Protein AF-A0A2K3KXA9-F1 (afdb_monomer)

Sequence (97 aa):
AFVFGSVPLKTYLPDGDIDLTVLSHESVEEDMPQAVCNLIGSGENLEYEVKDIQHVRAQVQVVKCTVKNIAVDISFNQMGGLYALRFLEQVNLTFAN

Nearest PDB structures (foldseek):
  8oef-assembly1_A  TM=8.527E-01  e=1.838E-03  Homo sapiens
  8opt-assembly1_A  TM=7.345E-01  e=1.087E-03  Homo sapiens
  7obr-assembly1_t  TM=3.321E-01  e=2.702E-01  Canis lupus familiaris
  3jaj-assembly1_S1  TM=2.579E-01  e=3.081E-01  Oryctolagus cuniculus
  2yt4-assembly1_A  TM=2.925E-01  e=1.938E+00  Homo sapiens

Solvent-accessible surface area (backbone atoms only — not comparable to full-atom values): 5755 Å² total; per-residue (Å²): 122,48,78,31,58,44,60,82,69,72,67,52,56,101,85,46,63,44,41,33,32,43,79,71,60,77,95,50,52,86,56,42,58,60,53,49,51,52,56,54,68,65,56,70,93,53,96,63,72,65,38,78,75,42,80,46,87,56,100,67,52,32,36,34,30,29,48,91,88,35,44,34,42,36,34,61,64,56,57,67,47,51,50,51,48,54,49,52,52,51,52,51,59,63,74,74,108

Structure (mmCIF, N/CA/C/O backbone):
data_AF-A0A2K3KXA9-F1
#
_entry.id   AF-A0A2K3KXA9-F1
#
loop_
_atom_site.group_PDB
_atom_site.id
_atom_site.type_symbol
_atom_site.label_atom_id
_atom_site.label_alt_id
_atom_site.label_comp_id
_atom_site.label_asym_id
_atom_site.label_entity_id
_atom_site.label_seq_id
_atom_site.pdbx_PDB_ins_code
_atom_site.Cartn_x
_atom_site.Cartn_y
_atom_site.Cartn_z
_atom_site.occupancy
_atom_site.B_iso_or_equiv
_atom_site.auth_seq_id
_atom_site.auth_comp_id
_atom_site.auth_asym_id
_atom_site.auth_atom_id
_atom_site.pdbx_PDB_model_num
ATOM 1 N N . ALA A 1 1 ? 7.069 0.227 4.639 1.00 56.62 1 ALA A N 1
ATOM 2 C CA . ALA A 1 1 ? 6.049 0.551 3.624 1.00 56.62 1 ALA A CA 1
ATOM 3 C C . ALA A 1 1 ? 6.210 2.012 3.242 1.00 56.62 1 ALA A C 1
ATOM 5 O O . ALA A 1 1 ? 6.489 2.815 4.127 1.00 56.62 1 ALA A O 1
ATOM 6 N N . PHE A 1 2 ? 6.096 2.337 1.956 1.00 62.28 2 PHE A N 1
ATOM 7 C CA . PHE A 1 2 ? 6.114 3.718 1.473 1.00 62.28 2 PHE A CA 1
ATOM 8 C C . PHE A 1 2 ? 4.685 4.115 1.094 1.00 62.28 2 PHE A C 1
ATOM 10 O O . PHE A 1 2 ? 3.992 3.331 0.444 1.00 62.28 2 PHE A O 1
ATOM 17 N N . VAL A 1 3 ? 4.253 5.299 1.530 1.00 67.88 3 VAL A N 1
ATOM 18 C CA . VAL A 1 3 ? 2.951 5.872 1.157 1.00 67.88 3 VAL A CA 1
ATOM 19 C C . VAL A 1 3 ? 3.100 6.524 -0.214 1.00 67.88 3 VAL A C 1
ATOM 21 O O . VAL A 1 3 ? 4.061 7.262 -0.437 1.00 67.88 3 VAL A O 1
ATOM 24 N N . PHE A 1 4 ? 2.176 6.256 -1.130 1.00 69.62 4 PHE A N 1
ATOM 25 C CA . PHE A 1 4 ? 2.132 6.889 -2.450 1.00 69.62 4 PHE A CA 1
ATOM 26 C C . PHE A 1 4 ? 0.677 7.221 -2.820 1.00 69.62 4 PHE A C 1
ATOM 28 O O . PHE A 1 4 ? -0.196 7.113 -1.967 1.00 69.62 4 PHE A O 1
ATOM 35 N N . GLY A 1 5 ? 0.413 7.735 -4.022 1.00 62.94 5 GLY A N 1
ATOM 36 C CA . GLY A 1 5 ? -0.951 8.107 -4.422 1.00 62.94 5 GLY A CA 1
ATOM 37 C C . GLY A 1 5 ? -1.408 9.480 -3.910 1.00 62.94 5 GLY A C 1
ATOM 38 O O . GLY A 1 5 ? -0.607 10.407 -3.755 1.00 62.94 5 GLY A O 1
ATOM 39 N N . SER A 1 6 ? -2.718 9.638 -3.708 1.00 66.44 6 SER A N 1
ATOM 40 C CA . SER A 1 6 ? -3.364 10.942 -3.463 1.00 66.44 6 SER A CA 1
ATOM 41 C C . SER A 1 6 ? -2.982 11.582 -2.118 1.00 66.44 6 SER A C 1
ATOM 43 O O . SER A 1 6 ? -2.922 12.812 -1.997 1.00 66.44 6 SER A O 1
ATOM 45 N N . VAL A 1 7 ? -2.655 10.753 -1.122 1.00 67.44 7 VAL A N 1
ATOM 46 C CA . VAL A 1 7 ? -2.324 11.152 0.254 1.00 67.44 7 VAL A CA 1
ATOM 47 C C . VAL A 1 7 ? -1.074 12.045 0.319 1.00 67.44 7 VAL A C 1
ATOM 49 O O . VAL A 1 7 ? -1.194 13.191 0.763 1.00 67.44 7 VAL A O 1
ATOM 52 N N . PRO A 1 8 ? 0.114 11.617 -0.155 1.00 63.59 8 PRO A N 1
ATOM 53 C CA . PRO A 1 8 ? 1.307 12.465 -0.129 1.00 63.59 8 PRO A CA 1
ATOM 54 C C . PRO A 1 8 ? 1.208 13.696 -1.045 1.00 63.59 8 PRO A C 1
ATOM 56 O O . PRO A 1 8 ? 1.853 14.707 -0.778 1.00 63.59 8 PRO A O 1
ATOM 59 N N . LEU A 1 9 ? 0.341 13.664 -2.061 1.00 63.59 9 LEU A N 1
ATOM 60 C CA . LEU A 1 9 ? 0.063 14.813 -2.931 1.00 63.59 9 LEU A CA 1
ATOM 61 C C . LEU A 1 9 ? -0.952 15.806 -2.341 1.00 63.59 9 LEU A C 1
ATOM 63 O O . LEU A 1 9 ? -1.195 16.846 -2.948 1.00 63.59 9 LEU A O 1
ATOM 67 N N . LYS A 1 10 ? -1.565 15.498 -1.187 1.00 64.38 10 LYS A N 1
ATOM 68 C CA . LYS A 1 10 ? -2.684 16.261 -0.593 1.00 64.38 10 LYS A CA 1
ATOM 69 C C . LYS A 1 10 ? -3.861 16.471 -1.553 1.00 64.38 10 LYS A C 1
ATOM 71 O O . LYS A 1 10 ? -4.567 17.472 -1.471 1.00 64.38 10 LYS A O 1
ATOM 76 N N . THR A 1 11 ? -4.070 15.522 -2.459 1.00 61.22 11 THR A N 1
ATOM 77 C CA . THR A 1 11 ? -5.190 15.516 -3.416 1.00 61.22 11 THR A CA 1
ATOM 78 C C . THR A 1 11 ? -6.286 14.530 -3.008 1.00 61.22 11 THR A C 1
ATOM 80 O O . THR A 1 11 ? -7.168 14.216 -3.801 1.00 61.22 11 THR A O 1
ATOM 83 N N . TYR A 1 12 ? -6.233 14.033 -1.771 1.00 63.22 12 TYR A N 1
ATOM 84 C CA . TYR 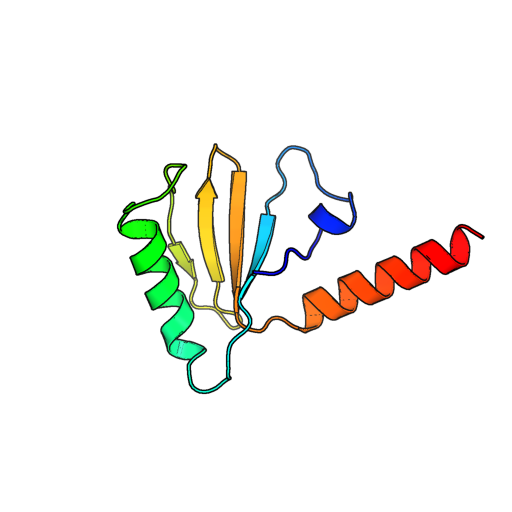A 1 12 ? -7.180 13.063 -1.239 1.00 63.22 12 TYR A CA 1
ATOM 85 C C . TYR A 1 12 ? -8.542 13.705 -0.940 1.00 63.22 12 TYR A C 1
ATOM 87 O O . TYR A 1 12 ? -8.634 14.837 -0.457 1.00 63.22 12 TYR A O 1
ATOM 95 N N . LEU A 1 13 ? -9.611 12.960 -1.215 1.00 64.50 13 LEU A N 1
ATOM 96 C CA . LEU A 1 13 ? -10.953 13.277 -0.732 1.00 64.50 13 LEU A CA 1
ATOM 97 C C . LEU A 1 13 ? -11.079 12.872 0.751 1.00 64.50 13 LEU A C 1
ATOM 99 O O . LEU A 1 13 ? -10.301 12.034 1.209 1.00 64.50 13 LEU A O 1
ATOM 103 N N . PRO A 1 14 ? -12.044 13.425 1.515 1.00 63.19 14 PRO A N 1
ATOM 104 C CA . PRO A 1 14 ? -12.249 13.065 2.925 1.00 63.19 14 PRO A CA 1
ATOM 105 C C . PRO A 1 14 ? -12.480 11.561 3.148 1.00 63.19 14 PRO A C 1
ATOM 107 O O . PRO A 1 14 ? -12.172 11.047 4.220 1.00 63.19 14 PRO A O 1
ATOM 110 N N . ASP A 1 15 ? -12.968 10.877 2.111 1.00 73.12 15 ASP A N 1
ATOM 111 C CA . ASP A 1 15 ? -13.307 9.452 2.079 1.00 73.12 15 ASP A CA 1
ATOM 112 C C . ASP A 1 15 ? -12.308 8.645 1.220 1.00 73.12 15 ASP A C 1
ATOM 114 O O . ASP A 1 15 ? -12.588 7.516 0.822 1.00 73.12 15 ASP A O 1
ATOM 118 N N . GLY A 1 16 ? -11.159 9.245 0.887 1.00 76.50 16 GLY A N 1
ATOM 119 C CA . GLY A 1 16 ? -10.121 8.617 0.077 1.00 76.50 16 GLY A CA 1
ATOM 120 C C . GLY A 1 16 ? -9.481 7.412 0.766 1.00 76.50 16 GLY A C 1
ATOM 121 O O . GLY A 1 16 ? -9.366 7.354 1.993 1.00 76.50 16 GLY A O 1
ATOM 122 N N . ASP A 1 17 ? -9.044 6.460 -0.045 1.00 87.00 17 ASP A N 1
ATOM 123 C CA . ASP A 1 17 ? -8.210 5.344 0.369 1.00 87.00 17 ASP A CA 1
ATOM 124 C C . ASP A 1 17 ? -6.747 5.765 0.590 1.00 87.00 17 ASP A C 1
ATOM 126 O O . ASP A 1 17 ? -6.274 6.813 0.137 1.00 87.00 17 ASP A O 1
ATOM 130 N N . ILE A 1 18 ? -6.024 4.944 1.350 1.00 89.12 18 ILE A N 1
ATOM 131 C CA . ILE A 1 18 ? -4.579 5.054 1.544 1.00 89.12 18 ILE A CA 1
ATOM 132 C C . ILE A 1 18 ? -3.893 3.995 0.685 1.00 89.12 18 ILE A C 1
ATOM 134 O O . ILE A 1 18 ? -4.025 2.803 0.958 1.00 89.12 18 ILE A O 1
ATOM 138 N N . ASP A 1 19 ? -3.077 4.433 -0.271 1.00 89.94 19 ASP A N 1
ATOM 139 C CA . ASP A 1 19 ? -2.220 3.547 -1.057 1.00 89.94 19 ASP A CA 1
ATOM 140 C C . ASP A 1 19 ? -0.867 3.304 -0.364 1.00 89.94 19 ASP A C 1
ATOM 142 O O . ASP A 1 19 ? -0.099 4.227 -0.053 1.00 89.94 19 ASP A O 1
ATOM 146 N N . LEU A 1 20 ? -0.533 2.031 -0.167 1.00 92.19 20 LEU A N 1
ATOM 147 C CA . LEU A 1 20 ? 0.751 1.563 0.345 1.00 92.19 20 LEU A CA 1
ATOM 148 C C . LEU A 1 20 ? 1.394 0.615 -0.655 1.00 92.19 20 LEU A C 1
ATOM 150 O O . LEU A 1 20 ? 0.739 -0.276 -1.182 1.00 92.19 20 LEU A O 1
ATOM 154 N N . THR A 1 21 ? 2.703 0.747 -0.879 1.00 93.44 21 THR A N 1
ATOM 155 C CA . THR A 1 21 ? 3.459 -0.288 -1.596 1.00 93.44 21 THR A CA 1
ATOM 156 C C . THR A 1 21 ? 4.489 -0.924 -0.680 1.00 93.44 21 THR A C 1
ATOM 158 O O . THR A 1 21 ? 5.247 -0.249 0.033 1.00 93.44 21 THR A O 1
ATOM 161 N N . VAL A 1 22 ? 4.525 -2.251 -0.707 1.00 93.56 22 VAL A N 1
ATOM 162 C CA . VAL A 1 22 ? 5.585 -3.043 -0.094 1.00 93.56 22 VAL A CA 1
ATOM 163 C C . VAL A 1 22 ? 6.688 -3.224 -1.126 1.00 93.56 22 VAL A C 1
ATOM 165 O O . VAL A 1 22 ? 6.423 -3.627 -2.256 1.00 93.56 22 VAL A O 1
ATOM 168 N N . LEU A 1 23 ? 7.916 -2.880 -0.741 1.00 92.81 23 LEU A N 1
ATOM 169 C CA . LEU A 1 23 ? 9.099 -3.110 -1.560 1.00 92.81 23 LEU A CA 1
ATOM 170 C C . LEU A 1 23 ? 9.787 -4.374 -1.069 1.00 92.81 23 LEU A C 1
ATOM 172 O O . LEU A 1 23 ? 10.054 -4.518 0.125 1.00 92.81 23 LEU A O 1
ATOM 176 N N . SER A 1 24 ? 10.052 -5.282 -1.994 1.00 91.56 24 SER A N 1
ATOM 177 C CA . SER A 1 24 ? 10.668 -6.573 -1.722 1.00 91.56 24 SER A CA 1
ATOM 178 C C . SER A 1 24 ? 11.483 -7.028 -2.928 1.00 91.56 24 SER A C 1
ATOM 180 O O . SER A 1 24 ? 11.368 -6.468 -4.016 1.00 91.56 24 SER A O 1
ATOM 182 N N . HIS A 1 25 ? 12.332 -8.034 -2.735 1.00 92.00 25 HIS A N 1
ATOM 183 C CA . HIS A 1 25 ? 13.032 -8.653 -3.855 1.00 92.00 25 HIS A CA 1
ATOM 184 C C . HIS A 1 25 ? 12.034 -9.434 -4.727 1.00 92.00 25 HIS A C 1
ATOM 186 O O . HIS A 1 25 ? 11.151 -10.096 -4.186 1.00 92.00 25 HIS A O 1
ATOM 192 N N . GLU A 1 26 ? 12.194 -9.409 -6.053 1.00 85.56 26 GLU A N 1
ATOM 193 C CA . GLU A 1 26 ? 11.264 -10.058 -7.002 1.00 85.56 26 GLU A CA 1
ATOM 194 C C . GLU A 1 26 ? 11.034 -11.543 -6.682 1.00 85.56 26 GLU A C 1
ATOM 196 O O . GLU A 1 26 ? 9.934 -12.060 -6.829 1.00 85.56 26 GLU A O 1
ATOM 201 N N . SER A 1 27 ? 12.055 -12.223 -6.151 1.00 88.12 27 SER A N 1
ATOM 202 C CA . SER A 1 27 ? 11.985 -13.646 -5.794 1.00 88.12 27 SER A CA 1
ATOM 203 C C . SER A 1 27 ? 10.988 -13.995 -4.684 1.00 88.12 27 SER A C 1
ATOM 205 O O . SER A 1 27 ? 10.758 -15.177 -4.463 1.00 88.12 27 SER A O 1
ATOM 207 N N . VAL A 1 28 ? 10.479 -13.015 -3.930 1.00 89.69 28 VAL A N 1
ATOM 208 C CA . VAL A 1 28 ? 9.499 -13.242 -2.852 1.00 89.69 28 VAL A CA 1
ATOM 209 C C . VAL A 1 28 ? 8.170 -12.526 -3.094 1.00 89.69 28 VAL A C 1
ATOM 211 O O . VAL A 1 28 ? 7.248 -12.696 -2.305 1.00 89.69 28 VAL A O 1
ATOM 214 N N . GLU A 1 29 ? 8.053 -11.735 -4.164 1.00 87.19 29 GLU A N 1
ATOM 215 C CA . GLU A 1 29 ? 6.893 -10.872 -4.417 1.00 87.19 29 GLU A CA 1
ATOM 216 C C . GLU A 1 29 ? 5.576 -11.654 -4.502 1.00 87.19 29 GLU A C 1
ATOM 218 O O . GLU A 1 29 ? 4.573 -11.215 -3.948 1.00 87.19 29 GLU A O 1
ATOM 223 N N . GLU A 1 30 ? 5.588 -12.831 -5.131 1.00 88.31 30 GLU A N 1
ATOM 224 C CA . GLU A 1 30 ? 4.386 -13.644 -5.359 1.00 88.31 30 GLU A CA 1
ATOM 225 C C . GLU A 1 30 ? 3.739 -14.145 -4.052 1.00 88.31 30 GLU A C 1
ATOM 227 O O . GLU A 1 30 ? 2.513 -14.210 -3.944 1.00 88.31 30 GLU A O 1
ATOM 232 N N . ASP A 1 31 ? 4.550 -14.430 -3.029 1.00 91.50 31 ASP A N 1
ATOM 233 C CA . ASP A 1 31 ? 4.082 -14.923 -1.727 1.00 91.50 31 ASP A CA 1
ATOM 234 C C . ASP A 1 31 ? 3.724 -13.787 -0.751 1.00 91.50 31 ASP A C 1
ATOM 236 O O . ASP A 1 31 ? 2.996 -13.992 0.231 1.00 91.50 31 ASP A O 1
ATOM 240 N N . MET A 1 32 ? 4.210 -12.568 -1.010 1.00 93.00 32 MET A N 1
ATOM 241 C CA . MET A 1 32 ? 4.041 -11.419 -0.119 1.00 93.00 32 MET A CA 1
ATOM 242 C C . MET A 1 32 ? 2.582 -11.032 0.157 1.00 93.00 32 MET A C 1
ATOM 244 O O . MET A 1 32 ? 2.277 -10.780 1.326 1.00 93.00 32 MET A O 1
ATOM 248 N N . PRO A 1 33 ? 1.652 -11.006 -0.817 1.00 94.94 33 PRO A N 1
ATOM 249 C CA . PRO A 1 33 ? 0.255 -10.699 -0.527 1.00 94.94 33 PRO A CA 1
ATOM 250 C C . PRO A 1 33 ? -0.352 -11.645 0.503 1.00 94.94 33 PRO A C 1
ATOM 252 O O . PRO A 1 33 ? -1.024 -11.204 1.434 1.00 94.94 33 PRO A O 1
ATOM 255 N N . GLN A 1 34 ? -0.075 -12.945 0.380 1.00 94.50 34 GLN A N 1
ATOM 256 C CA . GLN A 1 34 ? -0.595 -13.926 1.323 1.00 94.50 34 GLN A CA 1
ATOM 257 C C . GLN A 1 34 ? 0.050 -13.768 2.702 1.00 94.50 34 GLN A C 1
ATOM 259 O O . GLN A 1 34 ? -0.650 -13.841 3.713 1.00 94.50 34 GLN A O 1
ATOM 264 N N . ALA A 1 35 ? 1.358 -13.501 2.756 1.00 93.75 35 ALA A N 1
ATOM 265 C CA . ALA A 1 35 ? 2.056 -13.215 4.005 1.00 93.75 35 ALA A CA 1
ATOM 266 C C . ALA A 1 35 ? 1.482 -11.973 4.711 1.00 93.75 35 ALA A C 1
ATOM 268 O O . ALA A 1 35 ? 1.238 -12.013 5.917 1.00 93.75 35 ALA A O 1
ATOM 269 N N . VAL A 1 36 ? 1.194 -10.903 3.961 1.00 94.25 36 VAL A N 1
ATOM 270 C CA . VAL A 1 36 ? 0.559 -9.686 4.487 1.00 94.25 36 VAL A CA 1
ATOM 271 C C . VAL A 1 36 ? -0.846 -9.984 5.001 1.00 94.25 36 VAL A C 1
ATOM 273 O O . VAL A 1 36 ? -1.142 -9.609 6.131 1.00 94.25 36 VAL A O 1
ATOM 276 N N . CYS A 1 37 ? -1.686 -10.698 4.241 1.00 95.38 37 CYS A N 1
ATOM 277 C CA . CYS A 1 37 ? -3.019 -11.102 4.701 1.00 95.38 37 CYS A CA 1
ATOM 278 C C . CYS A 1 37 ? -2.968 -11.893 6.013 1.00 95.38 37 CYS A C 1
ATOM 280 O O . CYS A 1 37 ? -3.761 -11.629 6.912 1.00 95.38 37 CYS A O 1
ATOM 282 N N . ASN A 1 38 ? -2.031 -12.836 6.137 1.00 94.31 38 ASN A N 1
ATOM 283 C CA . ASN A 1 38 ? -1.876 -13.639 7.348 1.00 94.31 38 ASN A CA 1
ATOM 284 C C . ASN A 1 38 ? -1.416 -12.783 8.537 1.00 94.31 38 ASN A C 1
ATOM 286 O O . ASN A 1 38 ? -1.938 -12.941 9.637 1.00 94.31 38 ASN A O 1
ATOM 290 N N . LEU A 1 39 ? -0.471 -11.864 8.311 1.00 92.44 39 LEU A N 1
ATOM 291 C CA . LEU A 1 39 ? 0.051 -10.962 9.337 1.00 92.44 39 LEU A CA 1
ATOM 292 C C . LEU A 1 39 ? -1.028 -10.017 9.872 1.00 92.44 39 LEU A C 1
ATOM 294 O O . LEU A 1 39 ? -1.179 -9.878 11.079 1.00 92.44 39 LEU A O 1
ATOM 298 N N . ILE A 1 40 ? -1.778 -9.359 8.986 1.00 93.00 40 ILE A N 1
ATOM 299 C CA . ILE A 1 40 ? -2.813 -8.407 9.414 1.00 93.00 40 ILE A CA 1
ATOM 300 C C . ILE A 1 40 ? -4.074 -9.124 9.912 1.00 93.00 40 ILE A C 1
ATOM 302 O O . ILE A 1 40 ? -4.776 -8.599 10.770 1.00 93.00 40 ILE A O 1
ATOM 306 N N . GLY A 1 41 ? -4.347 -10.329 9.403 1.00 92.25 41 GLY A N 1
ATOM 307 C CA . GLY A 1 41 ? -5.482 -11.156 9.806 1.00 92.25 41 GLY A CA 1
ATOM 308 C C . GLY A 1 41 ? -5.289 -11.887 11.134 1.00 92.25 41 GLY A C 1
ATOM 309 O O . GLY A 1 41 ? -6.283 -12.220 11.772 1.00 92.25 41 GLY A O 1
ATOM 310 N N . SER A 1 42 ? -4.048 -12.117 11.582 1.00 92.25 42 SER A N 1
ATOM 311 C CA . SER A 1 42 ? -3.801 -12.698 12.910 1.00 92.25 42 SER A CA 1
ATOM 312 C C . SER A 1 42 ? -4.186 -11.740 14.039 1.00 92.25 42 SER A C 1
ATOM 314 O O . SER A 1 42 ? -4.503 -12.188 15.139 1.00 92.25 42 SER A O 1
ATOM 316 N N . GLY A 1 43 ? -4.156 -10.426 13.781 1.00 86.31 43 GLY A N 1
ATOM 317 C CA . GLY A 1 43 ? -4.439 -9.393 14.778 1.00 86.31 43 GLY A CA 1
ATOM 318 C C . GLY A 1 43 ? -3.401 -9.304 15.903 1.00 86.31 43 GLY A C 1
ATOM 319 O O . GLY A 1 43 ? -3.562 -8.501 16.823 1.00 86.31 43 GLY A O 1
ATOM 320 N N . GLU A 1 44 ? -2.338 -10.110 15.859 1.00 86.19 44 GLU A N 1
ATOM 321 C CA . GLU A 1 44 ? -1.330 -10.153 16.913 1.00 86.19 44 GLU A CA 1
ATOM 322 C C . GLU A 1 44 ? -0.471 -8.885 16.893 1.00 86.19 44 GLU A C 1
ATOM 324 O O . GLU A 1 44 ? 0.102 -8.516 15.870 1.00 86.19 44 GLU A O 1
ATOM 329 N N . ASN A 1 45 ? -0.339 -8.234 18.053 1.00 83.75 45 ASN A N 1
ATOM 330 C CA . ASN A 1 45 ? 0.477 -7.027 18.247 1.00 83.75 45 ASN A CA 1
ATOM 331 C C . ASN A 1 45 ? 0.086 -5.820 17.368 1.00 83.75 45 ASN A C 1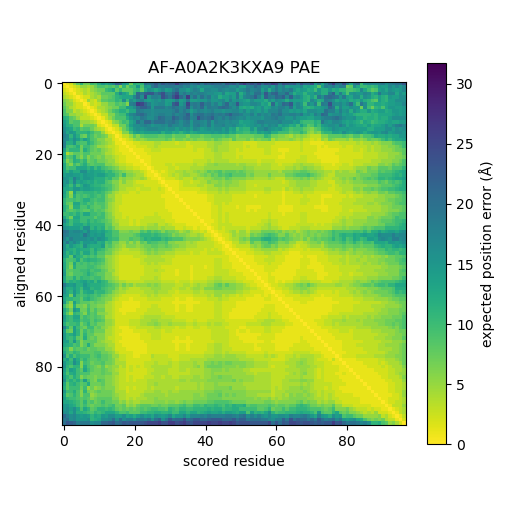
ATOM 333 O O . ASN A 1 45 ? 0.915 -4.935 17.146 1.00 83.75 45 ASN A O 1
ATOM 337 N N . LEU A 1 46 ? -1.157 -5.746 16.884 1.00 86.69 46 LEU A N 1
ATOM 338 C CA . LEU A 1 46 ? -1.650 -4.574 16.159 1.00 86.69 46 LEU A CA 1
ATOM 339 C C . LEU A 1 46 ? -2.248 -3.545 17.127 1.00 86.69 46 LEU A C 1
ATOM 341 O O . LEU A 1 46 ? -3.053 -3.880 1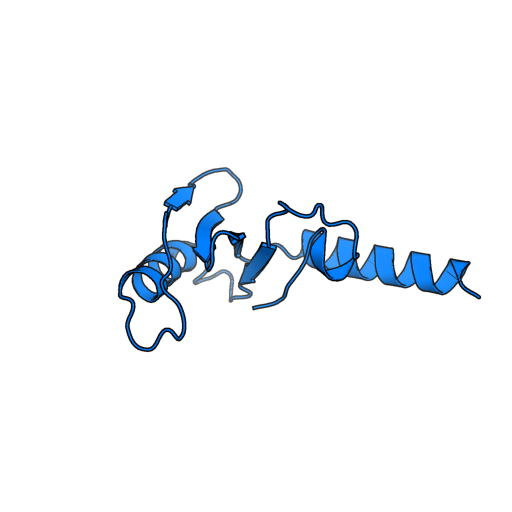7.992 1.00 86.69 46 LEU A O 1
ATOM 345 N N . GLU A 1 47 ? -1.885 -2.271 16.954 1.00 89.56 47 GLU A N 1
ATOM 346 C CA . GLU A 1 47 ? -2.483 -1.153 17.706 1.00 89.56 47 GLU A CA 1
ATOM 347 C C . GLU A 1 47 ? -3.972 -0.967 17.361 1.00 89.56 47 GLU A C 1
ATOM 349 O O . GLU A 1 47 ? -4.763 -0.517 18.191 1.00 89.56 47 GLU A O 1
ATOM 354 N N . TYR A 1 48 ? -4.358 -1.331 16.134 1.00 89.69 48 TYR A N 1
ATOM 355 C CA . TYR A 1 48 ? -5.708 -1.169 15.609 1.00 89.69 48 TYR A CA 1
ATOM 356 C C . TYR A 1 48 ? -6.220 -2.448 14.961 1.00 89.69 48 TYR A C 1
ATOM 358 O O . TYR A 1 48 ? -5.476 -3.179 14.312 1.00 89.69 48 TYR A O 1
ATOM 366 N N . GLU A 1 49 ? -7.525 -2.668 15.100 1.00 92.75 49 GLU A N 1
ATOM 367 C CA . GLU A 1 49 ? -8.236 -3.727 14.395 1.00 92.75 49 GLU A CA 1
ATOM 368 C C . GLU A 1 49 ? -8.239 -3.450 12.885 1.00 92.75 49 GLU A C 1
ATOM 370 O O . GLU A 1 49 ? -8.554 -2.339 12.443 1.00 92.75 49 GLU A O 1
ATOM 375 N N . VAL A 1 50 ? -7.916 -4.481 12.105 1.00 95.38 50 VAL A N 1
ATOM 376 C CA . VAL A 1 50 ? -7.962 -4.465 10.643 1.00 95.38 50 VAL A CA 1
ATOM 377 C C . VAL A 1 50 ? -9.183 -5.263 10.193 1.00 95.38 50 VAL A C 1
ATOM 379 O O . VAL A 1 50 ? -9.345 -6.422 10.569 1.00 95.38 50 VAL A O 1
ATOM 382 N N . LYS A 1 51 ? -10.053 -4.641 9.396 1.00 95.50 51 LYS A N 1
ATOM 383 C CA . LYS A 1 51 ? -11.308 -5.227 8.897 1.00 95.50 51 LYS A CA 1
ATOM 384 C C . LYS A 1 51 ? -11.270 -5.417 7.390 1.00 95.50 51 LYS A C 1
ATOM 386 O O . LYS A 1 51 ? -10.375 -4.907 6.721 1.00 95.50 51 LYS A O 1
ATOM 391 N N . ASP A 1 52 ? -12.249 -6.157 6.875 1.00 96.00 52 ASP A N 1
ATOM 392 C CA . ASP A 1 52 ? -12.516 -6.302 5.439 1.00 96.00 52 ASP A CA 1
ATOM 393 C C . ASP A 1 52 ? -11.284 -6.715 4.616 1.00 96.00 52 ASP A C 1
ATOM 395 O O . ASP A 1 52 ? -11.091 -6.257 3.492 1.00 96.00 52 ASP A O 1
ATOM 399 N N . ILE A 1 53 ? -10.435 -7.576 5.187 1.00 96.69 53 ILE A N 1
ATOM 400 C CA . ILE A 1 53 ? -9.192 -8.019 4.551 1.00 96.69 53 ILE A CA 1
ATOM 401 C C . ILE A 1 53 ? -9.525 -8.848 3.309 1.00 96.69 53 ILE A C 1
ATOM 403 O O . ILE A 1 53 ? -10.167 -9.896 3.402 1.00 96.69 53 ILE A O 1
ATOM 407 N N . GLN A 1 54 ? -9.059 -8.400 2.147 1.00 97.25 54 GLN A N 1
ATOM 408 C CA . GLN A 1 54 ? -9.292 -9.056 0.864 1.00 97.25 54 GLN A CA 1
ATOM 409 C C . GLN A 1 54 ? -8.016 -9.075 0.029 1.00 97.25 54 GLN A C 1
ATOM 411 O O . GLN A 1 54 ? -7.375 -8.049 -0.165 1.00 97.25 54 GLN A O 1
ATOM 416 N N . HIS A 1 55 ? -7.676 -10.236 -0.526 1.00 96.62 55 HIS A N 1
ATOM 417 C CA . HIS A 1 55 ? -6.622 -10.354 -1.531 1.00 96.62 55 HIS A CA 1
ATOM 418 C C . HIS A 1 55 ? -7.253 -10.364 -2.928 1.00 96.62 55 HIS A C 1
ATOM 420 O O . HIS A 1 55 ? -7.906 -11.331 -3.323 1.00 96.62 55 HIS A O 1
ATOM 426 N N . VAL A 1 56 ? -7.034 -9.292 -3.688 1.00 96.19 56 VAL A N 1
ATOM 427 C CA . VAL A 1 56 ? -7.487 -9.142 -5.073 1.00 96.19 56 VAL A CA 1
ATOM 428 C C . VAL A 1 56 ? -6.382 -9.599 -6.025 1.00 96.19 56 VAL A C 1
ATOM 430 O O . VAL A 1 56 ? -5.330 -8.971 -6.134 1.00 96.19 56 VAL A O 1
ATOM 433 N N . ARG A 1 57 ? -6.634 -10.701 -6.738 1.00 92.94 57 ARG A N 1
ATOM 434 C CA . ARG A 1 57 ? -5.699 -11.306 -7.700 1.00 92.94 57 ARG A CA 1
ATOM 435 C C . ARG A 1 57 ? -6.010 -10.848 -9.127 1.00 92.94 57 ARG A C 1
ATOM 437 O O . ARG A 1 57 ? -6.658 -11.567 -9.883 1.00 92.94 57 ARG A O 1
ATOM 444 N N . ALA A 1 58 ? -5.580 -9.638 -9.470 1.00 89.94 58 ALA A N 1
ATOM 445 C CA . ALA A 1 58 ? -5.664 -9.080 -10.822 1.00 89.94 58 ALA A CA 1
ATOM 446 C C . ALA A 1 58 ? -4.262 -8.967 -11.455 1.00 89.94 58 ALA A C 1
ATOM 448 O O . ALA A 1 58 ? -3.298 -9.517 -10.927 1.00 89.94 58 ALA A O 1
ATOM 449 N N . GLN A 1 59 ? -4.138 -8.249 -12.579 1.00 87.62 59 GLN A N 1
ATOM 450 C CA . GLN A 1 59 ? -2.838 -7.963 -13.210 1.00 87.62 59 GLN A CA 1
ATOM 451 C C . GLN A 1 59 ? -1.851 -7.302 -12.232 1.00 87.62 59 GLN A C 1
ATOM 453 O O . GLN A 1 59 ? -0.656 -7.570 -12.294 1.00 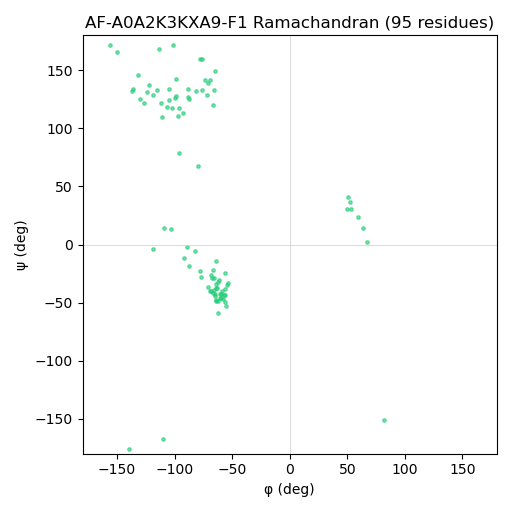87.62 59 GLN A O 1
ATOM 458 N N . VAL A 1 60 ? -2.363 -6.464 -11.328 1.00 88.12 60 VAL A N 1
ATOM 459 C CA . VAL A 1 60 ? -1.642 -5.980 -10.150 1.00 88.12 60 VAL A CA 1
ATOM 460 C C . VAL A 1 60 ? -2.313 -6.599 -8.932 1.00 88.12 60 VAL A C 1
ATOM 462 O O . VAL A 1 60 ? -3.520 -6.438 -8.741 1.00 88.12 60 VAL A O 1
ATOM 465 N N . GLN A 1 61 ? -1.547 -7.339 -8.134 1.00 92.88 61 GLN A N 1
ATOM 466 C CA . GLN A 1 61 ? -2.048 -7.918 -6.891 1.00 92.88 61 GLN A CA 1
ATOM 467 C C . GLN A 1 61 ? -2.151 -6.836 -5.818 1.00 92.88 61 GLN A C 1
ATOM 469 O O . GLN A 1 61 ? -1.222 -6.048 -5.623 1.00 92.88 61 GLN A O 1
ATOM 474 N N . VAL A 1 62 ? -3.288 -6.807 -5.123 1.00 95.88 62 VAL A N 1
ATOM 475 C CA . VAL A 1 62 ? -3.565 -5.829 -4.067 1.00 95.88 62 VAL A CA 1
ATOM 476 C C . VAL A 1 62 ? -4.195 -6.533 -2.873 1.00 95.88 62 VAL A C 1
ATOM 478 O O . VAL A 1 62 ? -5.126 -7.326 -3.027 1.00 95.88 62 VAL A O 1
ATOM 481 N N . VAL A 1 63 ? -3.707 -6.224 -1.676 1.00 97.31 63 VAL A N 1
ATOM 482 C CA . VAL A 1 63 ? -4.389 -6.534 -0.419 1.00 97.31 63 VAL A CA 1
ATOM 483 C C . VAL A 1 63 ? -5.162 -5.295 0.011 1.00 97.31 63 VAL A C 1
ATOM 485 O O . VAL A 1 63 ? -4.564 -4.256 0.265 1.00 97.31 63 VAL A O 1
ATOM 488 N N . LYS A 1 64 ? -6.486 -5.406 0.083 1.00 97.19 64 LYS A N 1
ATOM 489 C CA . LYS A 1 64 ? -7.378 -4.352 0.571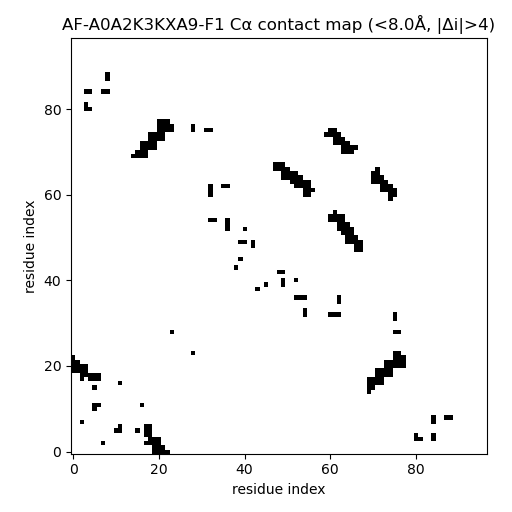 1.00 97.19 64 LYS A CA 1
ATOM 490 C C . LYS A 1 64 ? -7.747 -4.626 2.020 1.00 97.19 64 LYS A C 1
ATOM 492 O O . LYS A 1 64 ? -7.959 -5.785 2.383 1.00 97.19 64 LYS A O 1
ATOM 497 N N . CYS A 1 65 ? -7.844 -3.588 2.836 1.00 96.44 65 CYS A N 1
ATOM 498 C CA . CYS A 1 65 ? -8.391 -3.684 4.184 1.00 96.44 65 CYS A CA 1
ATOM 499 C C . CYS A 1 65 ? -8.920 -2.335 4.680 1.00 96.44 65 CYS A C 1
ATOM 501 O O . CYS A 1 65 ? -8.715 -1.299 4.055 1.00 96.44 65 CYS A O 1
ATOM 503 N N . THR A 1 66 ? -9.590 -2.353 5.829 1.00 95.44 66 THR A N 1
ATOM 504 C CA . THR A 1 66 ? -10.117 -1.161 6.494 1.00 95.44 66 THR A CA 1
ATOM 505 C C . THR A 1 66 ? -9.472 -1.008 7.869 1.00 95.44 66 THR A C 1
ATOM 507 O O . THR A 1 66 ? -9.523 -1.928 8.687 1.00 95.44 66 THR A O 1
ATOM 510 N N . VAL A 1 67 ? -8.922 0.171 8.170 1.00 92.75 67 VAL A N 1
ATOM 511 C CA . VAL A 1 67 ? -8.383 0.520 9.497 1.00 92.75 67 VAL A CA 1
ATOM 512 C C . VAL A 1 67 ? -9.031 1.818 9.965 1.00 92.75 67 VAL A C 1
ATOM 514 O O . VAL A 1 67 ? -8.944 2.831 9.284 1.00 92.75 67 VAL A O 1
ATOM 517 N N . LYS A 1 68 ? -9.710 1.813 11.123 1.00 91.94 68 LYS A N 1
ATOM 518 C CA . LYS A 1 68 ? -10.480 2.978 11.627 1.00 91.94 68 LYS A CA 1
ATOM 519 C C . LYS A 1 68 ? -11.450 3.584 10.589 1.00 91.94 68 LYS A C 1
ATOM 521 O O . LYS A 1 68 ? -11.576 4.801 10.502 1.00 91.94 68 LYS A O 1
ATOM 526 N N . ASN A 1 69 ? -12.143 2.739 9.823 1.00 89.12 69 ASN A N 1
ATOM 527 C CA . ASN A 1 69 ? -13.030 3.132 8.713 1.00 89.12 69 ASN A CA 1
ATOM 528 C C . ASN A 1 69 ? -12.327 3.833 7.535 1.00 89.12 69 ASN A C 1
ATOM 530 O O . ASN A 1 69 ? -13.002 4.409 6.689 1.00 89.12 69 ASN A O 1
ATOM 534 N N . ILE A 1 70 ? -10.997 3.777 7.465 1.00 90.12 70 ILE A N 1
ATOM 535 C CA . ILE A 1 70 ? -10.217 4.247 6.321 1.00 90.12 70 ILE A CA 1
ATOM 536 C C . ILE A 1 70 ? -9.859 3.029 5.473 1.00 90.12 70 ILE A C 1
ATOM 538 O O . ILE A 1 70 ? -9.309 2.057 5.998 1.00 90.12 70 ILE A O 1
ATOM 542 N N . ALA A 1 71 ? -10.183 3.077 4.183 1.00 93.69 71 ALA A N 1
ATOM 543 C CA . ALA A 1 71 ? -9.796 2.047 3.229 1.00 93.69 71 ALA A CA 1
ATOM 544 C C . ALA A 1 71 ? -8.287 2.119 2.952 1.00 93.69 71 ALA A C 1
ATOM 546 O O . ALA A 1 71 ? -7.719 3.204 2.829 1.00 93.69 71 ALA A O 1
ATOM 547 N N . VAL A 1 72 ? -7.633 0.966 2.872 1.00 93.94 72 VAL A N 1
ATOM 548 C CA . VAL A 1 72 ? -6.200 0.841 2.609 1.00 93.94 72 VAL A CA 1
ATOM 549 C C . VAL A 1 72 ? -5.992 -0.168 1.490 1.00 93.94 72 VAL A C 1
ATOM 551 O O . VAL A 1 72 ? -6.407 -1.322 1.607 1.00 93.94 72 VAL A O 1
ATOM 554 N N . ASP A 1 73 ? -5.297 0.266 0.446 1.00 94.94 73 ASP A N 1
ATOM 555 C CA . ASP A 1 73 ? -4.881 -0.552 -0.685 1.00 94.94 73 ASP A CA 1
ATOM 556 C C . ASP A 1 73 ? -3.370 -0.810 -0.574 1.00 94.94 73 ASP A C 1
ATOM 558 O O . ASP A 1 73 ? -2.553 0.109 -0.576 1.00 94.94 73 ASP A O 1
ATOM 562 N N . ILE A 1 74 ? -2.979 -2.078 -0.442 1.00 95.88 74 ILE A N 1
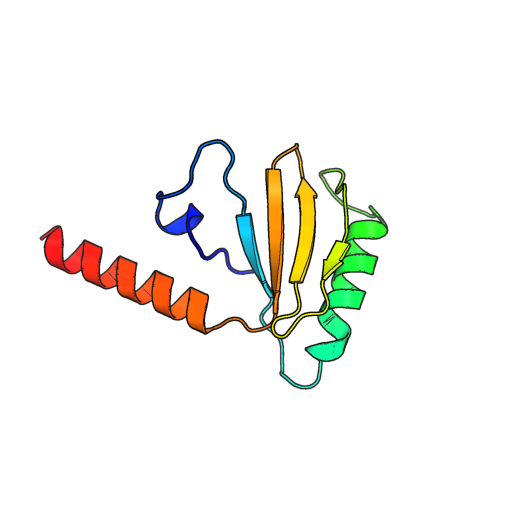ATOM 563 C CA . ILE A 1 74 ? -1.583 -2.502 -0.299 1.00 95.88 74 ILE A CA 1
ATOM 564 C C . ILE A 1 74 ? -1.153 -3.243 -1.562 1.00 95.88 74 ILE A C 1
ATOM 566 O O . ILE A 1 74 ? -1.569 -4.376 -1.804 1.00 95.88 74 ILE A O 1
ATOM 570 N N . SER A 1 75 ? -0.288 -2.619 -2.350 1.00 94.81 75 SER A N 1
ATOM 571 C CA . SER A 1 75 ? 0.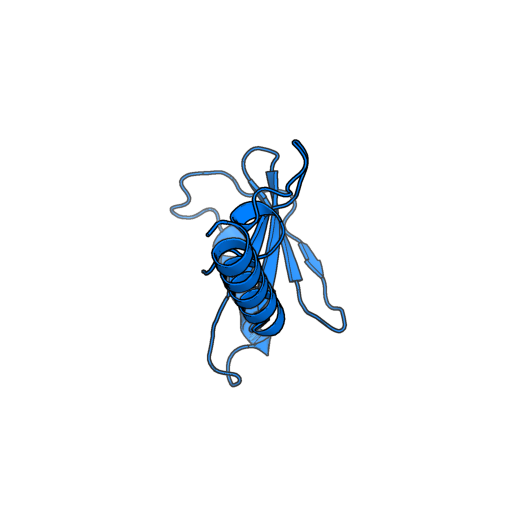320 -3.199 -3.544 1.00 94.81 75 SER A CA 1
ATOM 572 C C . SER A 1 75 ? 1.7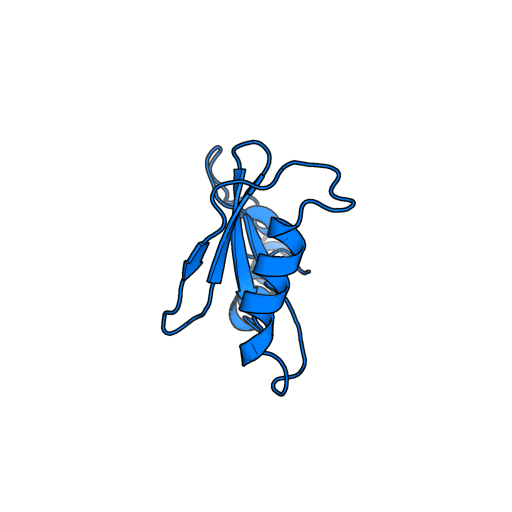58 -3.666 -3.296 1.00 94.81 75 SER A C 1
ATOM 574 O O . SER A 1 75 ? 2.375 -3.358 -2.272 1.00 94.81 75 SER A O 1
ATOM 576 N N . PHE A 1 76 ? 2.334 -4.364 -4.272 1.00 94.56 76 PHE A N 1
ATOM 577 C CA . PHE A 1 76 ? 3.682 -4.931 -4.186 1.00 94.56 76 PHE A CA 1
ATOM 578 C C . PHE A 1 76 ? 4.526 -4.431 -5.357 1.00 94.56 76 PHE A C 1
ATOM 580 O O . PHE A 1 76 ? 4.054 -4.398 -6.493 1.00 94.56 76 PHE A O 1
ATOM 587 N N . ASN A 1 77 ? 5.732 -3.943 -5.048 1.00 93.44 77 ASN A N 1
ATOM 588 C CA . ASN A 1 77 ? 6.729 -3.455 -6.007 1.00 93.44 77 ASN A CA 1
ATOM 589 C C . ASN A 1 77 ? 6.208 -2.445 -7.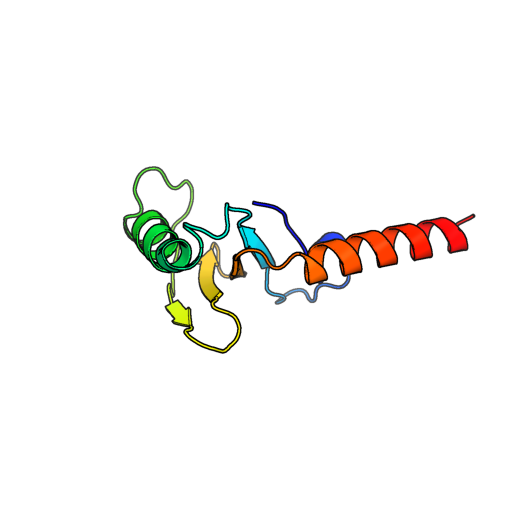056 1.00 93.44 77 ASN A C 1
ATOM 591 O O . ASN A 1 77 ? 6.757 -2.323 -8.151 1.00 93.44 77 ASN A O 1
ATOM 595 N N . GLN A 1 78 ? 5.195 -1.638 -6.712 1.00 92.06 78 GLN A N 1
ATOM 596 C CA . GLN A 1 78 ? 4.619 -0.625 -7.606 1.00 92.06 78 GLN A CA 1
ATOM 597 C C . GLN A 1 78 ? 5.469 0.652 -7.661 1.00 92.06 78 GLN A C 1
ATOM 599 O O . GLN A 1 78 ? 5.069 1.738 -7.237 1.00 92.06 78 GLN A O 1
ATOM 604 N N . MET A 1 79 ? 6.668 0.532 -8.233 1.00 90.88 79 MET A N 1
ATOM 605 C CA . MET A 1 79 ? 7.634 1.630 -8.361 1.00 90.88 79 MET A CA 1
ATOM 606 C C . MET A 1 79 ? 7.107 2.802 -9.196 1.00 90.88 79 MET A C 1
ATOM 608 O O . MET A 1 79 ? 7.449 3.953 -8.924 1.00 90.88 79 MET A O 1
ATOM 612 N N . GLY A 1 80 ? 6.232 2.534 -10.172 1.00 89.69 80 GLY A N 1
ATOM 613 C CA . GLY A 1 80 ? 5.606 3.569 -10.998 1.00 89.69 80 GLY A CA 1
ATOM 614 C C . GLY A 1 80 ? 4.854 4.620 -10.177 1.00 89.69 80 GLY A C 1
ATOM 615 O O . GLY A 1 80 ? 4.961 5.811 -10.466 1.00 89.69 80 GLY A O 1
ATOM 616 N N . GLY A 1 81 ? 4.172 4.203 -9.105 1.00 86.50 81 GLY A N 1
ATOM 617 C CA . GLY A 1 81 ? 3.474 5.115 -8.200 1.00 86.50 81 GLY A CA 1
ATOM 618 C C . GLY A 1 81 ? 4.422 6.038 -7.427 1.00 86.50 81 GLY A C 1
ATOM 619 O O . GLY A 1 81 ? 4.155 7.232 -7.289 1.00 86.50 81 GLY A O 1
ATOM 620 N N . LEU A 1 82 ? 5.575 5.517 -6.995 1.00 88.19 82 LEU A N 1
ATOM 621 C CA . LEU A 1 82 ? 6.618 6.307 -6.330 1.00 88.19 82 LEU A CA 1
ATOM 622 C C . LEU A 1 82 ? 7.282 7.299 -7.292 1.00 88.19 82 LEU A C 1
ATOM 624 O O . LEU A 1 82 ? 7.539 8.444 -6.918 1.00 88.19 82 LEU A O 1
ATOM 628 N N . TYR A 1 83 ? 7.532 6.892 -8.539 1.00 90.62 83 TYR A N 1
ATOM 629 C CA . TYR A 1 83 ? 8.068 7.791 -9.561 1.00 90.62 83 TYR A CA 1
ATOM 630 C C . TYR A 1 83 ? 7.093 8.912 -9.905 1.00 90.62 83 TYR A C 1
ATOM 632 O O . TYR A 1 83 ? 7.515 10.063 -9.998 1.00 90.62 83 TYR A O 1
ATOM 640 N N . ALA A 1 84 ? 5.801 8.604 -10.041 1.00 87.69 84 ALA A N 1
ATOM 641 C CA . ALA A 1 84 ? 4.770 9.608 -10.274 1.00 87.69 84 ALA A CA 1
ATOM 642 C C . ALA A 1 84 ? 4.705 10.624 -9.124 1.00 87.69 84 ALA A C 1
ATOM 644 O O . ALA A 1 84 ? 4.722 11.828 -9.376 1.00 87.69 84 ALA A O 1
ATOM 645 N N . LEU A 1 85 ? 4.721 10.152 -7.870 1.00 86.69 85 LEU A N 1
ATOM 646 C CA . LEU A 1 85 ? 4.791 11.022 -6.696 1.00 86.69 85 LEU A CA 1
ATOM 647 C C . LEU A 1 85 ? 6.013 11.945 -6.770 1.00 86.69 85 LEU A C 1
ATOM 649 O O . LEU A 1 85 ? 5.881 13.166 -6.700 1.00 86.69 85 LEU A O 1
ATOM 653 N N . ARG A 1 86 ? 7.201 11.371 -6.978 1.00 87.88 86 ARG A N 1
ATOM 654 C CA . ARG A 1 86 ? 8.447 12.139 -7.019 1.00 87.88 86 ARG A CA 1
ATOM 655 C C . ARG A 1 86 ? 8.482 13.149 -8.165 1.00 87.88 86 ARG A C 1
ATOM 657 O O . ARG A 1 86 ? 9.024 14.242 -8.005 1.00 87.88 86 ARG A O 1
ATOM 664 N N . PHE A 1 87 ? 7.929 12.787 -9.318 1.00 89.56 87 PHE A N 1
ATOM 665 C CA . PHE A 1 87 ? 7.795 13.682 -10.461 1.00 89.56 87 PHE A CA 1
ATOM 666 C C . PHE A 1 87 ? 6.900 14.878 -10.122 1.00 89.56 87 PHE A C 1
ATOM 668 O O . PHE A 1 87 ? 7.298 16.022 -10.335 1.00 89.56 87 PHE A O 1
ATOM 675 N N . LEU A 1 88 ? 5.726 14.630 -9.537 1.00 87.50 88 LEU A N 1
ATOM 676 C CA . LEU A 1 88 ? 4.779 15.681 -9.167 1.00 87.50 88 LEU A CA 1
ATOM 677 C C . LEU A 1 88 ? 5.337 16.618 -8.089 1.00 87.50 88 LEU A C 1
ATOM 679 O O . LEU A 1 88 ? 5.146 17.829 -8.182 1.00 87.50 88 LEU A O 1
ATOM 683 N N . GLU A 1 89 ? 6.089 16.095 -7.117 1.00 86.75 89 GLU A N 1
ATOM 684 C CA . GLU A 1 89 ? 6.813 16.923 -6.143 1.00 86.75 89 GLU A CA 1
ATOM 685 C C . GLU A 1 89 ? 7.796 17.884 -6.822 1.00 86.75 89 GLU A C 1
ATOM 687 O O . GLU A 1 89 ? 7.828 19.072 -6.498 1.00 86.75 89 GLU A O 1
ATOM 692 N N . GLN A 1 90 ? 8.597 17.386 -7.770 1.00 88.50 90 GLN A N 1
ATOM 693 C CA . GLN A 1 90 ? 9.573 18.207 -8.492 1.00 88.50 90 GLN A CA 1
ATOM 694 C C . GLN A 1 90 ? 8.891 19.281 -9.336 1.00 88.50 90 GLN A C 1
ATOM 696 O O . GLN A 1 90 ? 9.304 20.441 -9.309 1.00 88.50 90 GLN A O 1
ATOM 701 N N . VAL A 1 91 ? 7.829 18.908 -10.050 1.00 87.12 91 VAL A N 1
ATOM 702 C CA . VAL A 1 91 ? 7.002 19.839 -10.822 1.00 87.12 91 VAL A CA 1
ATOM 703 C C . VAL A 1 91 ? 6.461 20.945 -9.916 1.00 87.12 91 VAL A C 1
ATOM 705 O O . VAL A 1 91 ? 6.654 22.122 -10.212 1.00 87.12 91 VAL A O 1
ATOM 708 N N . ASN A 1 92 ? 5.871 20.592 -8.772 1.00 82.69 92 ASN A N 1
ATOM 709 C CA . ASN A 1 92 ? 5.333 21.565 -7.825 1.00 82.69 92 ASN A CA 1
ATOM 710 C C . ASN A 1 92 ? 6.412 22.529 -7.295 1.00 82.69 92 ASN A C 1
ATOM 712 O O . ASN A 1 92 ? 6.206 23.738 -7.299 1.00 82.69 92 ASN A O 1
ATOM 716 N N . LEU A 1 93 ? 7.584 22.020 -6.895 1.00 82.31 93 LEU A N 1
ATOM 717 C CA . LEU A 1 93 ? 8.709 22.855 -6.446 1.00 82.31 93 LEU A CA 1
ATOM 718 C C . LEU A 1 93 ? 9.243 23.788 -7.542 1.00 82.31 93 LEU A C 1
ATOM 720 O O . LEU A 1 93 ? 9.719 24.880 -7.237 1.00 82.31 93 LEU A O 1
ATOM 724 N N . THR A 1 94 ? 9.173 23.364 -8.803 1.00 82.56 94 THR A N 1
ATOM 725 C CA . THR A 1 94 ? 9.628 24.168 -9.946 1.00 82.56 94 THR A CA 1
ATOM 726 C C . THR A 1 94 ? 8.704 25.358 -10.203 1.00 82.56 94 THR A C 1
ATOM 728 O O . THR A 1 94 ? 9.189 26.421 -10.562 1.00 82.56 94 THR A O 1
ATOM 731 N N . PHE A 1 95 ? 7.392 25.194 -10.008 1.00 72.94 95 PHE A N 1
ATOM 732 C CA . PHE A 1 95 ? 6.398 26.252 -10.238 1.00 72.94 95 PHE A CA 1
ATOM 733 C C . PHE A 1 95 ? 6.083 27.110 -9.001 1.00 72.94 95 PHE A C 1
ATOM 735 O O . PHE A 1 95 ? 5.412 28.132 -9.125 1.00 72.94 95 PHE A O 1
ATOM 742 N N . ALA A 1 96 ? 6.525 26.692 -7.813 1.00 65.94 96 ALA A N 1
ATOM 743 C CA . ALA A 1 96 ? 6.357 27.436 -6.563 1.00 65.94 96 ALA A CA 1
ATOM 744 C C . ALA A 1 96 ? 7.511 28.421 -6.262 1.00 65.94 96 ALA A C 1
ATOM 746 O O . ALA A 1 96 ? 7.448 29.121 -5.251 1.00 65.94 96 ALA A O 1
ATOM 747 N N . ASN A 1 97 ? 8.540 28.464 -7.118 1.00 50.66 97 ASN A N 1
ATOM 748 C CA . ASN A 1 97 ? 9.619 29.462 -7.135 1.00 50.66 97 ASN A CA 1
ATOM 749 C C . ASN A 1 97 ? 9.477 30.375 -8.358 1.00 50.66 97 ASN A C 1
ATOM 751 O O . ASN A 1 97 ? 9.968 31.522 -8.278 1.00 50.66 97 ASN A O 1
#

pLDDT: mean 86.11, std 11.22, range [50.66, 97.31]

Radius of gyration: 14.92 Å; Cα contacts (8 Å, |Δi|>4): 141; chains: 1; bounding box: 26×44×32 Å

InterPro domains:
  IPR043519 Nucleotidyltransferase superfamily [G3DSA:3.30.460.10] (1-94)
  IPR043519 Nucleotidyltransferase superfamily [SSF81301] (2-89)
  IPR054708 Poly(A) RNA polymerase, mitochondrial-like, central palm domain [PF22600] (3-88)
  IPR058921 PAP/OAS1-related [PTHR45979] (2-93)

Mean predicted aligned error: 6.54 Å

Foldseek 3Di:
DDWFDCVLVVNADPQGATEAEDEDDPVCQVCVLVVVLCVLVVVPPDPWRKAPFDFDDDVWTWTWIATPNHIYTYTYPPVVRVVVRVVVVVVVVVVVD

Organism: Trifolium pratense (NCBI:txid57577)

Secondary structure (DSSP, 8-state):
-EEETTTTTT---TTPPEEEEE---GGGTTTHHHHHHHHHHH-TT-SS-EEEEEEEESSSEEEEEEETTEEEEEEES-HHHHHHHHHHHHHHHHH--